Protein AF-A0A7X1LHY5-F1 (afdb_monomer)

Foldseek 3Di:
DPDPQDKDKDKDKFADAQVCQVVLQVVQVPDPQKDFPDDDRRITMIMGMDSDPVVVVVSVVVSVVD

pLDDT: mean 91.26, std 11.56, range [44.78, 98.31]

Mean predicted aligned error: 4.23 Å

Structure (mmCIF, N/CA/C/O backbone):
data_AF-A0A7X1LHY5-F1
#
_entry.id   AF-A0A7X1LHY5-F1
#
loop_
_atom_site.group_PDB
_atom_site.id
_atom_site.type_symbol
_atom_site.label_atom_id
_atom_site.label_alt_id
_atom_site.label_comp_id
_atom_site.label_asym_id
_atom_site.label_entity_id
_atom_site.label_seq_id
_atom_site.pdbx_PDB_ins_code
_atom_site.Cartn_x
_atom_site.Cartn_y
_atom_site.Cartn_z
_atom_site.occupancy
_atom_site.B_iso_or_equiv
_atom_site.auth_seq_id
_atom_site.auth_comp_id
_atom_site.auth_asym_id
_atom_site.auth_atom_id
_atom_site.pdbx_PDB_model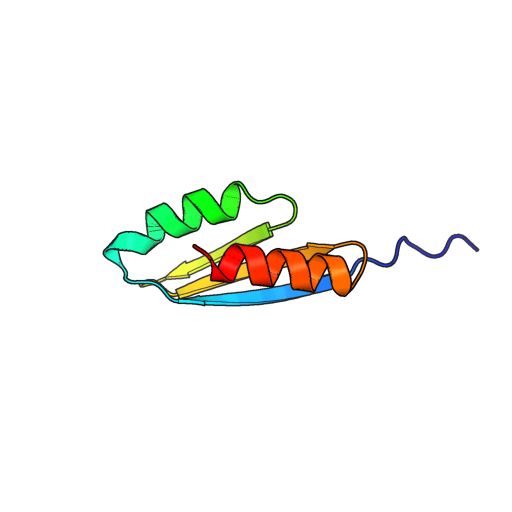_num
ATOM 1 N N . MET A 1 1 ? 22.030 -18.934 -18.270 1.00 44.78 1 MET A N 1
ATOM 2 C CA . MET A 1 1 ? 21.428 -18.952 -16.921 1.00 44.78 1 MET A CA 1
ATOM 3 C C . MET A 1 1 ? 20.369 -17.860 -16.897 1.00 44.78 1 MET A C 1
ATOM 5 O O . MET A 1 1 ? 20.740 -16.703 -17.035 1.00 44.78 1 MET A O 1
ATOM 9 N N . ARG A 1 2 ? 19.067 -18.194 -16.888 1.00 46.50 2 ARG A N 1
ATOM 10 C CA . ARG A 1 2 ? 18.014 -17.174 -16.731 1.00 46.50 2 ARG A CA 1
ATOM 11 C C . ARG A 1 2 ? 18.183 -16.608 -15.324 1.00 46.50 2 ARG A C 1
ATOM 13 O O . ARG A 1 2 ? 18.030 -17.356 -14.366 1.00 46.50 2 ARG A O 1
ATOM 20 N N . ASN A 1 3 ? 18.589 -15.348 -15.208 1.00 54.78 3 ASN A N 1
ATOM 21 C CA . ASN A 1 3 ? 18.488 -14.648 -13.936 1.00 54.78 3 ASN A CA 1
ATOM 22 C C . ASN A 1 3 ? 16.986 -14.638 -13.607 1.00 54.78 3 ASN A C 1
ATOM 24 O O . ASN A 1 3 ? 16.231 -14.196 -14.480 1.00 54.78 3 ASN A O 1
ATOM 28 N N . PRO A 1 4 ? 16.515 -15.190 -12.472 1.00 57.41 4 PRO A N 1
ATOM 29 C CA . PRO A 1 4 ? 15.128 -14.965 -12.080 1.00 57.41 4 PRO A CA 1
ATOM 30 C C . PRO A 1 4 ? 14.917 -13.450 -12.127 1.00 57.41 4 PRO A C 1
ATOM 32 O O . PRO A 1 4 ? 15.808 -12.716 -11.687 1.00 57.41 4 PRO A O 1
ATOM 35 N N . GLU A 1 5 ? 13.841 -12.980 -12.773 1.00 68.19 5 GLU A N 1
ATOM 36 C CA . GLU A 1 5 ? 13.553 -11.543 -12.816 1.00 68.19 5 GLU A CA 1
ATOM 37 C C . GLU A 1 5 ? 13.731 -10.998 -11.400 1.00 68.19 5 GLU A C 1
ATOM 39 O O . GLU A 1 5 ? 13.207 -11.564 -10.439 1.00 68.19 5 GLU A O 1
ATOM 44 N N . ARG A 1 6 ? 14.613 -10.009 -11.249 1.00 73.25 6 ARG A N 1
ATOM 45 C CA . ARG A 1 6 ? 15.057 -9.564 -9.934 1.00 73.25 6 ARG A CA 1
ATOM 46 C C . ARG A 1 6 ? 13.920 -8.750 -9.333 1.00 73.25 6 ARG A C 1
ATOM 48 O O . ARG A 1 6 ? 13.816 -7.557 -9.582 1.00 73.25 6 ARG A O 1
ATOM 55 N N . TYR A 1 7 ? 13.044 -9.421 -8.599 1.00 83.00 7 TYR A N 1
ATOM 56 C CA . TYR A 1 7 ? 11.950 -8.776 -7.896 1.00 83.00 7 TYR A CA 1
ATOM 57 C C . TYR A 1 7 ? 12.474 -8.111 -6.626 1.00 83.00 7 TYR A C 1
ATOM 59 O O . TYR A 1 7 ? 13.244 -8.685 -5.853 1.00 83.00 7 TYR A O 1
ATOM 67 N N . HIS A 1 8 ? 12.067 -6.865 -6.444 1.00 89.69 8 HIS A N 1
ATOM 68 C CA . HIS A 1 8 ? 12.263 -6.082 -5.246 1.00 89.69 8 HIS A CA 1
ATOM 69 C C . HIS A 1 8 ? 10.981 -6.168 -4.434 1.00 89.69 8 HIS A C 1
ATOM 71 O O . HIS A 1 8 ? 9.909 -5.872 -4.950 1.00 89.69 8 HIS A O 1
ATOM 77 N N . VAL A 1 9 ? 11.109 -6.560 -3.172 1.00 92.69 9 VAL A N 1
ATOM 78 C CA . VAL A 1 9 ? 9.999 -6.592 -2.223 1.00 92.69 9 VAL A CA 1
ATOM 79 C C . VAL A 1 9 ? 10.369 -5.695 -1.053 1.00 92.69 9 VAL A C 1
ATOM 81 O O . VAL A 1 9 ? 11.485 -5.774 -0.533 1.00 92.69 9 VAL A O 1
ATOM 84 N N . SER A 1 10 ? 9.456 -4.818 -0.653 1.00 92.75 10 SER A N 1
ATOM 85 C CA . SER A 1 10 ? 9.616 -3.976 0.531 1.00 92.75 10 SER A CA 1
ATOM 86 C C . SER A 1 10 ? 8.319 -3.908 1.317 1.00 92.75 10 SER A C 1
ATOM 88 O O . SER A 1 10 ? 7.240 -4.089 0.764 1.00 92.75 10 SER A O 1
ATOM 90 N N . SER A 1 11 ? 8.432 -3.623 2.609 1.00 94.81 11 SER A N 1
ATOM 91 C CA . SER A 1 11 ? 7.292 -3.361 3.478 1.00 94.81 11 SER A CA 1
ATOM 92 C C . SER A 1 11 ? 7.314 -1.917 3.955 1.00 94.81 11 SER A C 1
ATOM 94 O O . SER A 1 11 ? 8.382 -1.399 4.289 1.00 94.81 11 SER A O 1
ATOM 96 N N . ALA A 1 12 ? 6.143 -1.305 4.083 1.00 95.94 12 ALA A N 1
ATOM 97 C CA . ALA A 1 12 ? 5.997 0.023 4.663 1.00 95.94 12 ALA A CA 1
ATOM 98 C C . ALA A 1 12 ? 4.833 0.069 5.657 1.00 95.94 12 ALA A C 1
ATOM 100 O O . ALA A 1 12 ? 3.924 -0.762 5.629 1.00 95.94 12 ALA A O 1
ATOM 101 N N . VAL A 1 13 ? 4.883 1.055 6.551 1.00 97.06 13 VAL A N 1
ATOM 102 C CA . VAL A 1 13 ? 3.797 1.355 7.483 1.00 97.06 13 VAL A CA 1
ATOM 103 C C . VAL A 1 13 ? 3.191 2.693 7.091 1.00 97.06 13 VAL A C 1
ATOM 105 O O . VAL A 1 13 ? 3.882 3.708 7.108 1.00 97.06 13 VAL A O 1
ATOM 108 N N . VAL A 1 14 ? 1.898 2.690 6.786 1.00 96.75 14 VAL A N 1
ATOM 109 C CA . VAL A 1 14 ? 1.101 3.897 6.558 1.00 96.75 14 VAL A CA 1
ATOM 110 C C . VAL A 1 14 ? 0.329 4.202 7.8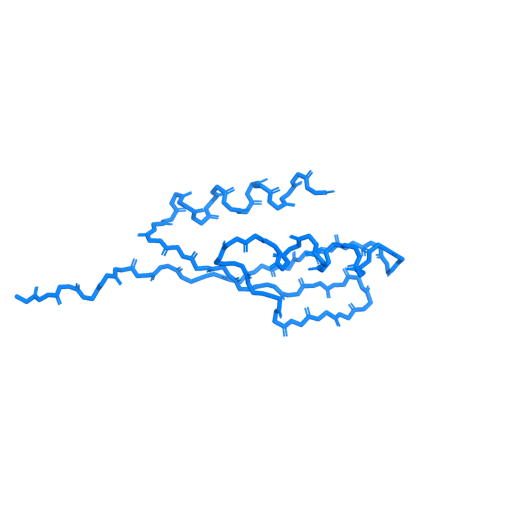36 1.00 96.75 14 VAL A C 1
ATOM 112 O O . VAL A 1 14 ? -0.355 3.336 8.385 1.00 96.75 14 VAL A O 1
ATOM 115 N N . LEU A 1 15 ? 0.468 5.428 8.332 1.00 96.94 15 LEU A N 1
ATOM 116 C CA . LEU A 1 15 ? -0.277 5.920 9.484 1.00 96.94 15 LEU A CA 1
ATOM 117 C C . LEU A 1 15 ? -1.364 6.874 9.009 1.00 96.94 15 LEU A C 1
ATOM 119 O O . LEU A 1 15 ? -1.104 7.800 8.249 1.00 96.94 15 LEU A O 1
ATOM 123 N N . THR A 1 16 ? -2.577 6.661 9.494 1.00 96.44 16 THR A N 1
ATOM 124 C CA . THR A 1 16 ? -3.730 7.515 9.234 1.00 96.44 16 THR A CA 1
ATOM 125 C C . THR A 1 16 ? -4.628 7.573 10.466 1.00 96.44 16 THR A C 1
ATOM 127 O O . THR A 1 16 ? -4.452 6.823 11.429 1.00 96.44 16 THR A O 1
ATOM 130 N N . SER A 1 17 ? -5.604 8.479 10.465 1.00 96.38 17 SER A N 1
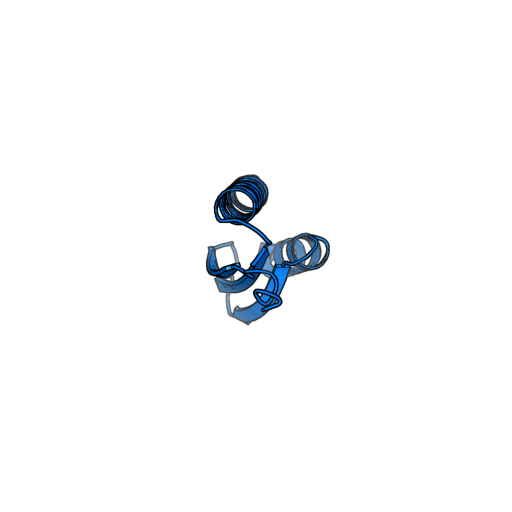ATOM 131 C CA . SER A 1 17 ? -6.615 8.497 11.521 1.00 96.38 17 SER A CA 1
ATOM 132 C C . SER A 1 17 ? -7.480 7.225 11.462 1.00 96.38 17 SER A C 1
ATOM 134 O O . SER A 1 17 ? -7.775 6.740 10.365 1.00 96.38 17 SER A O 1
ATOM 136 N N . PRO A 1 18 ? -7.966 6.691 12.601 1.00 95.31 18 PRO A N 1
ATOM 137 C CA . PRO A 1 18 ? -8.830 5.509 12.593 1.00 95.31 18 PRO A CA 1
ATOM 138 C C . PRO A 1 18 ? -10.083 5.666 11.718 1.00 95.31 18 PRO A C 1
ATOM 140 O O . PRO A 1 18 ? -10.513 4.704 11.091 1.00 95.31 18 PRO A O 1
ATOM 143 N N . ALA A 1 19 ? -10.636 6.881 11.632 1.00 96.50 19 ALA A N 1
ATOM 144 C CA . ALA A 1 19 ? -11.806 7.181 10.808 1.00 96.50 19 ALA A CA 1
ATOM 145 C C . ALA A 1 19 ? -11.521 7.090 9.297 1.00 96.50 19 ALA A C 1
ATOM 147 O O . ALA A 1 19 ? -12.409 6.735 8.527 1.00 96.50 19 ALA A O 1
ATOM 148 N N . ALA A 1 20 ? -10.289 7.383 8.876 1.00 96.06 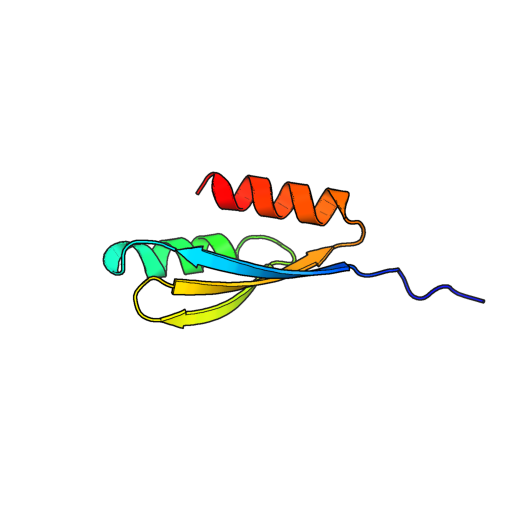20 ALA A N 1
ATOM 149 C CA . ALA A 1 20 ? -9.875 7.334 7.475 1.00 96.06 20 ALA A CA 1
ATOM 150 C C . ALA A 1 20 ? -9.313 5.965 7.053 1.00 96.06 20 ALA A C 1
ATOM 152 O O . ALA A 1 20 ? -9.147 5.724 5.859 1.00 96.06 20 ALA A O 1
ATOM 153 N N . ALA A 1 21 ? -9.045 5.059 8.003 1.00 96.44 21 ALA A N 1
ATOM 154 C CA . ALA A 1 21 ? -8.345 3.798 7.755 1.00 96.44 21 ALA A CA 1
ATOM 155 C C . ALA A 1 21 ? -8.975 2.970 6.626 1.00 96.44 21 ALA A C 1
ATOM 157 O O . ALA A 1 21 ? -8.271 2.560 5.711 1.00 96.44 21 ALA A O 1
ATOM 158 N N . ASN A 1 22 ? -10.299 2.792 6.638 1.00 96.88 22 ASN A N 1
ATOM 159 C CA . ASN A 1 22 ? -10.992 2.017 5.605 1.00 96.88 22 ASN A CA 1
ATOM 160 C C . ASN A 1 22 ? -10.876 2.652 4.212 1.00 96.88 22 ASN A C 1
ATOM 162 O O . ASN A 1 22 ? -10.729 1.931 3.231 1.00 96.88 22 ASN A O 1
ATOM 166 N N . GLY A 1 23 ? -10.911 3.986 4.127 1.00 97.19 23 GLY A N 1
ATOM 167 C CA . GLY A 1 23 ? -10.727 4.700 2.862 1.00 97.19 23 GLY A CA 1
ATOM 168 C C . GLY A 1 23 ? -9.308 4.536 2.327 1.00 97.19 23 GLY A C 1
ATOM 169 O O . GLY A 1 23 ? -9.126 4.181 1.171 1.00 97.19 23 GLY A O 1
ATOM 170 N N . VAL A 1 24 ? -8.303 4.697 3.192 1.00 97.12 24 VAL A N 1
ATOM 171 C CA . VAL A 1 24 ? -6.895 4.500 2.817 1.00 97.12 24 VAL A CA 1
ATOM 172 C C . VAL A 1 24 ? -6.627 3.052 2.397 1.00 97.12 24 VAL A C 1
ATOM 174 O O . VAL A 1 24 ? -5.955 2.834 1.397 1.00 97.12 24 VAL A O 1
ATOM 177 N N . ILE A 1 25 ? -7.180 2.056 3.099 1.00 97.69 25 ILE A N 1
ATOM 178 C CA . ILE A 1 25 ? -7.068 0.635 2.721 1.00 97.69 25 ILE A CA 1
ATOM 179 C C . ILE A 1 25 ? -7.665 0.387 1.334 1.00 97.69 25 ILE A C 1
ATOM 181 O O . ILE A 1 25 ? -7.042 -0.309 0.532 1.00 97.69 25 ILE A O 1
ATOM 185 N N . ALA A 1 26 ? -8.844 0.949 1.049 1.00 97.56 26 ALA A N 1
ATOM 186 C CA . ALA A 1 26 ? -9.481 0.814 -0.256 1.00 97.56 26 ALA A CA 1
ATOM 187 C C . ALA A 1 26 ? -8.579 1.381 -1.359 1.00 97.56 26 ALA A C 1
ATOM 189 O O . ALA A 1 26 ? -8.248 0.658 -2.293 1.00 97.56 26 ALA A O 1
ATOM 190 N N . THR A 1 27 ? -8.080 2.608 -1.187 1.00 97.31 27 THR A N 1
ATOM 191 C CA . THR A 1 27 ? -7.176 3.235 -2.158 1.00 97.31 27 THR A CA 1
ATOM 192 C C . THR A 1 27 ? -5.876 2.452 -2.335 1.00 97.31 27 THR A C 1
ATOM 194 O O . THR A 1 27 ? -5.443 2.229 -3.459 1.00 97.31 27 THR A O 1
ATOM 197 N N . LEU A 1 28 ? -5.250 1.994 -1.245 1.00 97.38 28 LEU A N 1
ATOM 198 C CA . LEU A 1 28 ? -4.016 1.201 -1.308 1.00 97.38 28 LEU A CA 1
ATOM 199 C C . LEU A 1 28 ? -4.217 -0.124 -2.052 1.00 97.38 28 LEU A C 1
ATOM 201 O O . LEU A 1 28 ? -3.328 -0.540 -2.786 1.00 97.38 28 LEU A O 1
ATOM 205 N N . SER A 1 29 ? -5.379 -0.761 -1.889 1.00 96.44 29 SER A N 1
ATOM 206 C CA . SER A 1 29 ? -5.707 -2.039 -2.539 1.00 96.44 29 SER A CA 1
ATOM 207 C C . SER A 1 29 ? -5.948 -1.906 -4.048 1.00 96.44 29 SER A C 1
ATOM 209 O O . SER A 1 29 ? -5.957 -2.909 -4.757 1.00 96.44 29 SER A O 1
ATOM 211 N N . GLU A 1 30 ? -6.145 -0.684 -4.549 1.00 96.62 30 GLU A N 1
ATOM 212 C CA . GLU A 1 30 ? -6.267 -0.389 -5.980 1.00 96.62 30 GLU A CA 1
ATOM 213 C C . GLU A 1 30 ? -4.906 -0.142 -6.650 1.00 96.62 30 GLU A C 1
ATOM 215 O O . GLU A 1 30 ? -4.817 -0.145 -7.881 1.00 96.62 30 GLU A O 1
ATOM 220 N N . ILE A 1 31 ? -3.835 0.059 -5.871 1.00 95.31 31 ILE A N 1
ATOM 221 C CA . ILE A 1 31 ? -2.497 0.309 -6.410 1.00 95.31 31 ILE A CA 1
ATOM 222 C C . ILE A 1 31 ? -1.877 -1.026 -6.851 1.00 95.31 31 ILE A C 1
ATOM 224 O O . ILE A 1 31 ? -1.694 -1.926 -6.028 1.00 95.31 31 ILE A O 1
ATOM 228 N N . PRO A 1 32 ? -1.494 -1.178 -8.133 1.00 92.94 32 PRO A N 1
ATOM 229 C CA . PRO A 1 32 ? -0.846 -2.394 -8.604 1.00 92.94 32 PRO A CA 1
ATOM 230 C C . PRO A 1 32 ? 0.422 -2.714 -7.812 1.00 92.94 32 PRO A C 1
ATOM 232 O O . PRO A 1 32 ? 1.231 -1.829 -7.534 1.00 92.94 32 PRO A O 1
ATOM 235 N N . ASN A 1 33 ? 0.619 -3.999 -7.520 1.00 93.56 33 ASN A N 1
ATOM 236 C CA . ASN A 1 33 ? 1.764 -4.523 -6.769 1.00 93.56 33 ASN A CA 1
ATOM 237 C C . ASN A 1 33 ? 1.875 -4.007 -5.322 1.00 93.56 33 ASN A C 1
ATOM 239 O O . ASN A 1 33 ? 2.941 -4.126 -4.718 1.00 93.56 33 ASN A O 1
ATOM 243 N N . VAL A 1 34 ? 0.795 -3.452 -4.767 1.00 96.81 34 VAL A N 1
ATOM 244 C CA . VAL A 1 34 ? 0.675 -3.129 -3.344 1.00 96.81 34 VAL A CA 1
ATOM 245 C C . VAL A 1 34 ? -0.330 -4.079 -2.710 1.00 96.81 34 VAL A C 1
ATOM 247 O O . VAL A 1 34 ? -1.461 -4.213 -3.166 1.00 96.81 34 VAL A O 1
ATOM 250 N N . GLU A 1 35 ? 0.083 -4.732 -1.633 1.00 97.56 35 GLU A N 1
ATOM 251 C CA . GLU A 1 35 ? -0.764 -5.600 -0.824 1.00 97.56 35 GLU A CA 1
ATOM 252 C C . GLU A 1 35 ? -0.919 -4.997 0.571 1.00 97.56 35 GLU A C 1
ATOM 254 O O . GLU A 1 35 ? 0.069 -4.656 1.223 1.00 97.56 35 GLU A O 1
ATOM 259 N N . VAL A 1 36 ? -2.154 -4.907 1.065 1.00 97.94 36 VAL A N 1
ATOM 260 C CA . VAL A 1 36 ? -2.421 -4.591 2.472 1.00 97.94 36 VAL A CA 1
ATOM 261 C C . VAL A 1 36 ? -2.282 -5.867 3.298 1.00 97.94 36 VAL A C 1
ATOM 263 O O . VAL A 1 36 ? -3.169 -6.715 3.304 1.00 97.94 36 VAL A O 1
ATOM 266 N N . HIS A 1 37 ? -1.174 -5.986 4.025 1.00 97.88 37 HIS A N 1
ATOM 267 C CA . HIS A 1 37 ? -0.867 -7.166 4.832 1.00 97.88 37 HIS A CA 1
ATOM 268 C C . HIS A 1 37 ? -1.616 -7.175 6.171 1.00 97.88 37 HIS A C 1
ATOM 270 O O . HIS A 1 37 ? -2.048 -8.220 6.654 1.00 97.88 37 HIS A O 1
ATOM 276 N N . ALA A 1 38 ? -1.763 -6.005 6.798 1.00 97.38 38 ALA A N 1
ATOM 277 C CA . ALA A 1 38 ? -2.510 -5.852 8.042 1.00 97.38 38 ALA A CA 1
ATOM 278 C C . ALA A 1 38 ? -3.001 -4.415 8.221 1.00 97.38 38 ALA A C 1
ATOM 280 O O . ALA A 1 38 ? -2.364 -3.471 7.754 1.00 97.38 38 ALA A O 1
ATOM 281 N N . ALA A 1 39 ? -4.086 -4.237 8.970 1.00 97.38 39 ALA A N 1
ATOM 282 C CA . ALA A 1 39 ? -4.539 -2.925 9.407 1.00 97.38 39 ALA A CA 1
ATOM 283 C C . ALA A 1 39 ? -5.125 -2.992 10.820 1.00 97.38 39 ALA A C 1
ATOM 285 O O . ALA A 1 39 ? -5.974 -3.834 11.104 1.00 97.38 39 ALA A O 1
ATOM 286 N N . ASP A 1 40 ? -4.688 -2.088 11.695 1.00 96.81 40 ASP A N 1
ATOM 287 C CA . ASP A 1 40 ? -5.245 -1.925 13.038 1.00 96.81 40 ASP A CA 1
ATOM 288 C C . ASP 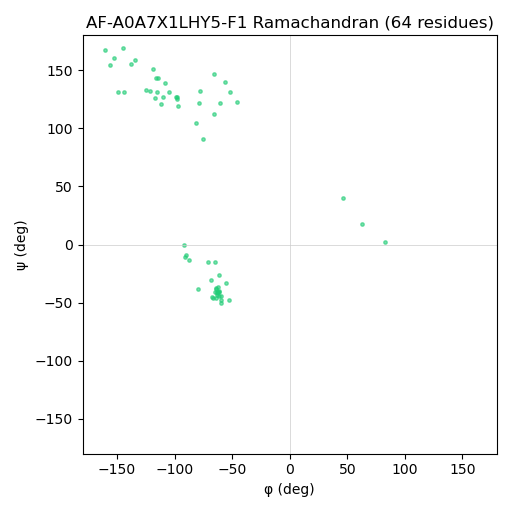A 1 40 ? -5.140 -0.465 13.497 1.00 96.81 40 ASP A C 1
ATOM 290 O O . ASP A 1 40 ? -4.080 0.150 13.398 1.00 96.81 40 ASP A O 1
ATOM 294 N N . ARG A 1 41 ? -6.242 0.103 14.006 1.00 94.12 41 ARG A N 1
ATOM 295 C CA . ARG A 1 41 ? -6.306 1.453 14.614 1.00 94.12 41 ARG A CA 1
ATOM 296 C C . ARG A 1 41 ? -5.601 2.563 13.812 1.00 94.12 41 ARG A C 1
ATOM 298 O O . ARG A 1 41 ? -4.958 3.436 14.389 1.00 94.12 41 ARG A O 1
ATOM 305 N N . GLY A 1 42 ? -5.727 2.547 12.484 1.00 95.62 42 GLY A N 1
ATOM 306 C CA . GLY A 1 42 ? -5.106 3.546 11.601 1.00 95.62 42 GLY A CA 1
ATOM 307 C C . GLY A 1 42 ? -3.637 3.280 11.252 1.00 95.62 42 GLY A C 1
ATOM 308 O O . GLY A 1 42 ? -3.035 4.056 10.520 1.00 95.62 42 GLY A O 1
ATOM 309 N N . LYS A 1 43 ? -3.057 2.174 11.723 1.00 97.81 43 LYS A N 1
ATOM 310 C CA . LYS A 1 43 ? -1.763 1.662 11.273 1.00 97.81 43 LYS A CA 1
ATOM 311 C C . LYS A 1 43 ? -1.989 0.575 10.230 1.00 97.81 43 LYS A C 1
ATOM 313 O O . LYS A 1 43 ? -2.589 -0.451 10.537 1.00 97.81 43 LYS A O 1
ATOM 318 N N . ILE A 1 44 ? -1.484 0.787 9.023 1.00 98.31 44 ILE A N 1
ATOM 319 C CA . ILE A 1 44 ? -1.636 -0.130 7.893 1.00 98.31 44 ILE A CA 1
ATOM 320 C C . ILE A 1 44 ? -0.245 -0.617 7.488 1.00 98.31 44 ILE A C 1
ATOM 322 O O . ILE A 1 44 ? 0.659 0.187 7.273 1.00 98.31 44 ILE A O 1
ATOM 326 N N . ILE A 1 45 ? -0.059 -1.931 7.427 1.00 98.19 45 ILE A N 1
ATOM 327 C CA . ILE A 1 45 ? 1.160 -2.574 6.941 1.00 98.19 45 ILE A CA 1
ATOM 328 C C . ILE A 1 45 ? 0.911 -2.966 5.495 1.00 98.19 45 ILE A C 1
ATOM 330 O O . ILE A 1 45 ? -0.044 -3.690 5.214 1.00 98.19 45 ILE A O 1
ATOM 334 N N . ILE A 1 46 ? 1.787 -2.514 4.605 1.00 98.00 46 ILE A N 1
ATOM 335 C CA . ILE A 1 46 ? 1.745 -2.880 3.195 1.00 98.00 46 ILE A CA 1
ATOM 336 C C . ILE A 1 46 ? 3.012 -3.610 2.774 1.00 98.00 46 ILE A C 1
ATOM 338 O O . ILE A 1 46 ? 4.093 -3.351 3.310 1.00 98.00 46 ILE A O 1
ATOM 342 N N . VAL A 1 47 ? 2.864 -4.482 1.785 1.00 97.38 47 VAL A N 1
ATOM 343 C CA . VAL A 1 47 ? 3.951 -5.050 0.990 1.00 97.38 47 VAL A CA 1
ATOM 344 C C . VAL A 1 47 ? 3.875 -4.433 -0.400 1.00 97.38 47 VAL A C 1
ATOM 346 O O . VAL A 1 47 ? 2.790 -4.221 -0.931 1.00 97.38 47 VAL A O 1
ATOM 349 N N . ILE A 1 48 ? 5.027 -4.097 -0.964 1.00 95.88 48 ILE A N 1
ATOM 350 C CA . ILE A 1 48 ? 5.158 -3.525 -2.298 1.00 95.88 48 ILE A CA 1
ATOM 351 C C . ILE A 1 48 ? 6.127 -4.406 -3.077 1.00 95.88 48 ILE A C 1
ATOM 353 O O . ILE A 1 48 ? 7.210 -4.726 -2.573 1.00 95.88 48 ILE A O 1
ATOM 357 N N . GLU A 1 49 ? 5.756 -4.760 -4.300 1.00 94.00 49 GLU A N 1
ATOM 358 C CA . GLU A 1 49 ? 6.603 -5.501 -5.228 1.00 94.00 49 GLU A CA 1
ATOM 359 C C . GLU A 1 49 ? 6.927 -4.665 -6.472 1.00 94.00 49 GLU A C 1
ATOM 361 O O . GLU A 1 49 ? 6.100 -3.913 -6.983 1.00 94.00 49 GLU A O 1
ATOM 366 N N . GLY A 1 50 ? 8.144 -4.799 -6.992 1.00 92.50 50 GLY A N 1
ATOM 367 C CA . GLY A 1 50 ? 8.572 -4.090 -8.197 1.00 92.50 50 GLY A CA 1
ATOM 368 C C . GLY A 1 50 ? 9.777 -4.740 -8.860 1.00 92.50 50 GLY A C 1
ATOM 369 O O . GLY A 1 50 ? 10.447 -5.591 -8.281 1.00 92.50 50 GLY A O 1
ATOM 370 N N . ARG A 1 51 ? 10.091 -4.334 -10.088 1.00 91.44 51 ARG A N 1
ATOM 371 C CA . ARG A 1 51 ? 11.225 -4.864 -10.866 1.00 91.44 51 ARG A CA 1
ATOM 372 C C . ARG A 1 51 ? 12.518 -4.084 -10.654 1.00 91.44 51 ARG A C 1
ATOM 374 O O . ARG A 1 51 ? 13.579 -4.496 -11.117 1.00 91.44 51 ARG A O 1
ATOM 381 N N . SER A 1 52 ? 12.450 -2.945 -9.966 1.00 90.94 52 SER A N 1
ATOM 382 C CA . SER A 1 52 ? 13.613 -2.127 -9.625 1.00 90.94 52 SER A CA 1
ATOM 383 C C . SER A 1 52 ? 13.381 -1.309 -8.355 1.00 90.94 52 SER A C 1
ATOM 385 O O . SER A 1 52 ? 12.246 -1.025 -7.979 1.00 90.94 52 SER A O 1
ATOM 387 N N . SER A 1 53 ? 14.458 -0.841 -7.721 1.00 88.31 53 SER A N 1
ATOM 388 C CA . SER A 1 53 ? 14.368 0.117 -6.608 1.00 88.31 53 SER A CA 1
ATOM 389 C C . SER A 1 53 ? 13.732 1.456 -7.009 1.00 88.31 53 SER A C 1
ATOM 391 O O . SER A 1 53 ? 13.139 2.121 -6.162 1.00 88.31 53 SER A O 1
ATOM 393 N N . GLY A 1 54 ? 13.824 1.848 -8.286 1.00 91.50 54 GLY A N 1
ATOM 394 C CA . GLY A 1 54 ? 13.177 3.054 -8.809 1.00 91.50 54 GLY A CA 1
ATOM 395 C C . GLY A 1 54 ? 11.652 2.938 -8.821 1.00 91.50 54 GLY A C 1
ATOM 396 O O . GLY A 1 54 ? 10.970 3.842 -8.348 1.00 91.50 54 GLY A O 1
ATOM 397 N N . GLU A 1 55 ? 11.121 1.800 -9.280 1.00 92.44 55 GLU A N 1
ATOM 398 C CA . GLU A 1 55 ? 9.678 1.503 -9.234 1.00 92.44 55 GLU A CA 1
ATOM 399 C C . GLU A 1 55 ? 9.151 1.461 -7.793 1.00 92.44 55 GLU A C 1
ATOM 401 O O . GLU A 1 55 ? 8.096 2.025 -7.494 1.00 92.44 55 GLU A O 1
ATOM 406 N N . MET A 1 56 ? 9.924 0.868 -6.877 1.00 91.06 56 MET A N 1
ATOM 407 C CA . MET A 1 56 ? 9.604 0.856 -5.446 1.00 91.06 56 MET A CA 1
ATOM 408 C C . MET A 1 56 ? 9.501 2.274 -4.874 1.00 91.06 56 MET A C 1
ATOM 410 O O . MET A 1 56 ? 8.536 2.605 -4.187 1.00 91.06 56 MET A O 1
ATOM 414 N N . GLY A 1 5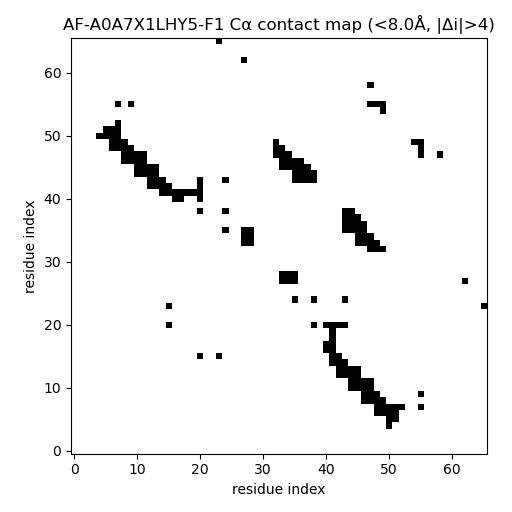7 ? 10.482 3.130 -5.180 1.00 91.69 57 GLY A N 1
ATOM 415 C CA . GLY A 1 57 ? 10.494 4.525 -4.739 1.00 91.69 57 GLY A CA 1
ATOM 416 C C . GLY A 1 57 ? 9.333 5.338 -5.311 1.00 91.69 57 GLY A C 1
ATOM 417 O O . GLY A 1 57 ? 8.706 6.098 -4.578 1.00 91.69 57 GLY A O 1
ATOM 418 N N . ALA A 1 58 ? 9.003 5.142 -6.591 1.00 93.06 58 ALA A N 1
ATOM 4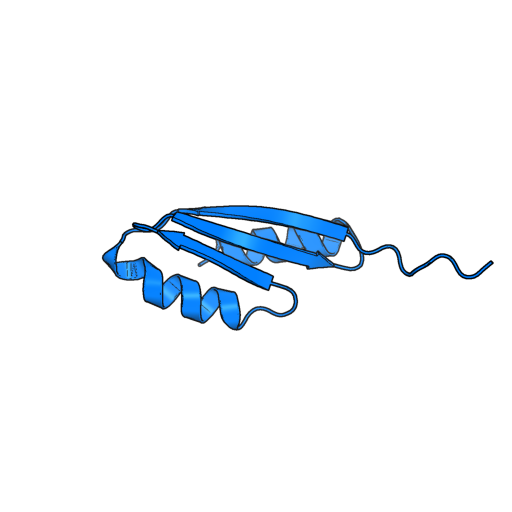19 C CA . ALA A 1 58 ? 7.859 5.794 -7.225 1.00 93.06 58 ALA A CA 1
ATOM 420 C C . ALA A 1 58 ? 6.530 5.391 -6.565 1.00 93.06 58 ALA A C 1
ATOM 422 O O . ALA A 1 58 ? 5.690 6.250 -6.305 1.00 93.06 58 ALA A O 1
ATOM 423 N N . THR A 1 59 ? 6.371 4.109 -6.226 1.00 94.62 59 THR A N 1
ATOM 424 C CA . THR A 1 59 ? 5.180 3.603 -5.524 1.00 94.62 59 THR A CA 1
ATOM 425 C C . THR A 1 59 ? 5.054 4.217 -4.129 1.00 94.62 59 THR A C 1
ATOM 427 O O . THR A 1 59 ? 3.993 4.720 -3.766 1.00 94.62 59 THR A O 1
ATOM 430 N N . LEU A 1 60 ? 6.150 4.266 -3.364 1.00 93.19 60 LEU A N 1
ATOM 431 C CA . LEU A 1 60 ? 6.174 4.915 -2.047 1.00 93.19 60 LEU A CA 1
ATOM 432 C C . LEU A 1 60 ? 5.850 6.414 -2.128 1.00 93.19 60 LEU A C 1
ATOM 434 O O . LEU A 1 60 ? 5.117 6.929 -1.286 1.00 93.19 60 LEU A O 1
ATOM 438 N N . ALA A 1 61 ? 6.362 7.110 -3.146 1.00 93.00 61 ALA A N 1
ATOM 439 C CA . ALA A 1 61 ? 6.064 8.521 -3.369 1.00 93.00 61 ALA A CA 1
ATOM 440 C C . ALA A 1 61 ? 4.582 8.754 -3.709 1.00 93.00 61 ALA A C 1
ATOM 442 O O . ALA A 1 61 ? 3.988 9.694 -3.186 1.00 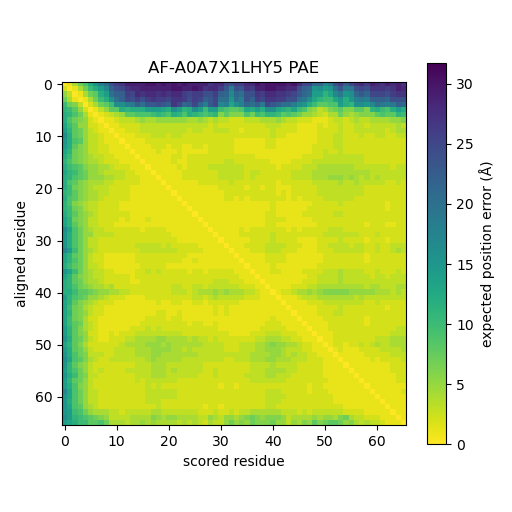93.00 61 ALA A O 1
ATOM 443 N N . ALA A 1 62 ? 3.974 7.885 -4.526 1.00 92.94 62 ALA A N 1
ATOM 444 C CA . ALA A 1 62 ? 2.548 7.953 -4.841 1.00 92.94 62 ALA A CA 1
ATOM 445 C C . ALA A 1 62 ? 1.680 7.743 -3.589 1.00 92.94 62 ALA A C 1
ATOM 447 O O . ALA A 1 62 ? 0.747 8.504 -3.353 1.00 92.94 62 ALA A O 1
ATOM 448 N N . ILE A 1 63 ? 2.035 6.766 -2.748 1.00 94.06 63 ILE A N 1
ATOM 449 C CA . ILE A 1 63 ? 1.338 6.490 -1.482 1.00 94.06 63 ILE A CA 1
ATOM 450 C C . ILE A 1 63 ? 1.452 7.665 -0.504 1.00 94.06 63 ILE A C 1
ATOM 452 O O . ILE A 1 63 ? 0.487 7.985 0.179 1.00 94.06 63 ILE A O 1
ATOM 456 N N . SER A 1 64 ? 2.607 8.333 -0.440 1.00 89.50 64 SER A N 1
ATOM 457 C CA . SER A 1 64 ? 2.795 9.499 0.434 1.00 89.50 64 SER A CA 1
ATOM 458 C C . SER A 1 64 ? 1.925 10.705 0.051 1.00 89.50 64 SER A C 1
ATOM 460 O O . SER A 1 64 ? 1.851 11.649 0.836 1.00 89.50 64 SER A O 1
ATOM 462 N N . GLY A 1 65 ? 1.339 10.717 -1.151 1.00 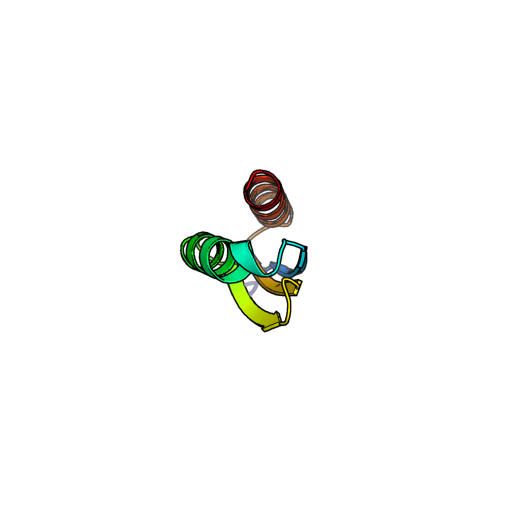88.00 65 GLY A N 1
ATOM 463 C CA . GLY A 1 65 ? 0.441 11.772 -1.624 1.00 88.00 65 GLY A CA 1
ATOM 464 C C . GLY A 1 65 ? -1.048 11.525 -1.354 1.00 88.00 65 GLY A C 1
ATOM 465 O O . GLY A 1 65 ? -1.853 12.362 -1.761 1.00 88.00 65 GLY A O 1
ATOM 466 N N . LEU A 1 66 ? -1.403 10.396 -0.729 1.00 86.06 66 LEU A N 1
ATOM 467 C CA . LEU A 1 66 ? -2.765 10.061 -0.289 1.00 86.06 66 LEU A CA 1
ATOM 468 C C . LEU A 1 66 ? -3.165 10.841 0.970 1.00 86.06 66 LEU A C 1
ATOM 470 O O . LEU A 1 66 ? -4.350 11.238 1.046 1.00 86.06 66 LEU A O 1
#

Radius of gyration: 13.09 Å; Cα contacts (8 Å, |Δi|>4): 94; chains: 1; bounding box: 33×31×32 Å

Solvent-accessible surface area (backbone atoms only — not comparable to full-atom values): 3896 Å² total; per-residue (Å²): 131,85,72,71,81,64,70,38,76,48,73,52,78,49,79,50,55,59,89,48,32,67,60,54,51,53,58,48,60,70,40,86,56,36,42,77,75,45,74,56,87,18,41,31,36,33,39,39,54,28,75,36,74,65,54,46,49,52,53,53,55,57,59,74,72,112

Nearest PDB structures (foldseek):
  2jsx-assembly1_A  TM=9.655E-01  e=1.798E-03  Escherichia coli K-12
  6mr3-assembly2_C-2  TM=5.466E-01  e=3.382E-01  Streptococcus mutans UA159
  3dfe-assembly2_C  TM=5.370E-01  e=2.430E+00  Trichormus variabilis ATCC 29413
  8ghg-assembly1_A  TM=4.609E-01  e=1.231E+00  Homo sapiens
  6sgb-assembly1_FR  TM=5.314E-01  e=4.798E+00  Trypanosoma brucei brucei

Sequence (66 aa):
MRNPERYHVSSAVVLTSPAAANGVIATLSEIPNVEVHAADRGKIIIVIEGRSSGEMGATLAAISGL

Secondary structure (DSSP, 8-state):
-------EEEEEEEE--TTTHHHHHHHHHTSTTEEEEEEETTEEEEEEEESSHHHHHHHHHHHTT-